Protein AF-A0A946UUQ0-F1 (afdb_monomer)

Solvent-accessible surface area (backbone atoms only — not comparable to full-atom values): 6196 Å² total; per-residue (Å²): 137,67,73,86,73,78,37,65,69,61,52,51,51,51,51,52,46,61,68,47,34,84,80,36,74,73,52,44,56,55,50,52,54,52,51,49,52,50,52,54,51,44,24,52,52,36,40,53,52,34,62,76,64,67,54,81,91,64,53,30,63,62,54,28,54,52,52,53,51,53,51,52,51,49,54,49,40,45,66,78,40,54,91,78,48,54,68,64,62,52,52,52,52,54,50,52,50,45,27,69,77,36,50,90,80,31,71,133

Radius of gyration: 15.96 Å; Cα contacts (8 Å, |Δi|>4): 57; chains: 1; bounding box: 40×25×45 Å

Secondary structure (DSSP, 8-state):
--TTTS-HHHHHHHHHHHHHHTT-HHHHHHHHHHHHHHHHHHHHHHHHHHHHHT--S--HHHHHHHHHHHHHHHHHHHHH-TTT--HHHHHHHHHHHHHHH-TTTS--

Nearest PDB structures (foldseek):
  3e7q-assembly1_A  TM=8.427E-01  e=1.354E-03  Pseudomonas aeruginosa
  4kwa-assembly1_B  TM=8.750E-01  e=1.192E-01  Saccharomonospora viridis DSM 43017
  2nx4-assembly2_D  TM=8.702E-01  e=3.087E-01  Rhodococcus jostii RHA1
  3crj-assembly1_B  TM=8.497E-01  e=6.043E-01  Haloarcula marismortui ATCC 43049
  3lwj-assembly1_A-2  TM=7.205E-01  e=2.590E+00  Syntrophomonas wolfei subsp. wolfei str. Goettingen G311

Foldseek 3Di:
DDVVVLDLVVLVVVVVLVVCCVVDVVSVVVVVVVVVVQLVVQLVVLVVLCVVQVDDPDHSNRLSVVLVVLVVVLSVCCNPPVVPRDPVVSVVVSLVSCCVRRVVVRPD

Mean predicted aligned error: 8.37 Å

Sequence (108 aa):
FKPSICDRRKIAVWFAFWGEVKARPAYRKICDESDRYYDEVVASLCETIIADGAYTDITAAAASDALTSMTNGLWLSLLISPQTFDRQAGFDAVNSYLRSVFPKHFSQ

pLDDT: mean 80.75, std 15.0, range [49.47, 96.5]

Structure (mmCIF, N/CA/C/O backbone):
data_AF-A0A946UUQ0-F1
#
_entry.id   AF-A0A946UUQ0-F1
#
loop_
_atom_site.group_PDB
_atom_site.id
_atom_site.type_symbol
_atom_site.label_atom_id
_atom_site.label_alt_id
_atom_site.label_comp_id
_atom_site.label_asym_id
_atom_site.label_entity_id
_atom_site.label_seq_id
_atom_site.pdbx_PDB_ins_code
_atom_site.Cartn_x
_atom_site.Cartn_y
_atom_site.Cartn_z
_atom_site.occupancy
_atom_site.B_iso_or_equiv
_atom_site.auth_seq_id
_atom_site.auth_comp_id
_atom_site.auth_asym_id
_atom_site.auth_atom_id
_atom_site.pdbx_PDB_model_num
ATOM 1 N N . PHE A 1 1 ? 5.143 -14.395 3.592 1.00 49.47 1 PHE A N 1
ATOM 2 C CA . PHE A 1 1 ? 6.043 -13.742 2.614 1.00 49.47 1 PHE A CA 1
ATOM 3 C C . PHE A 1 1 ? 6.682 -14.811 1.720 1.00 49.47 1 PHE A C 1
ATOM 5 O O . PHE A 1 1 ? 7.138 -15.810 2.263 1.00 49.47 1 PHE A O 1
ATOM 12 N N . LY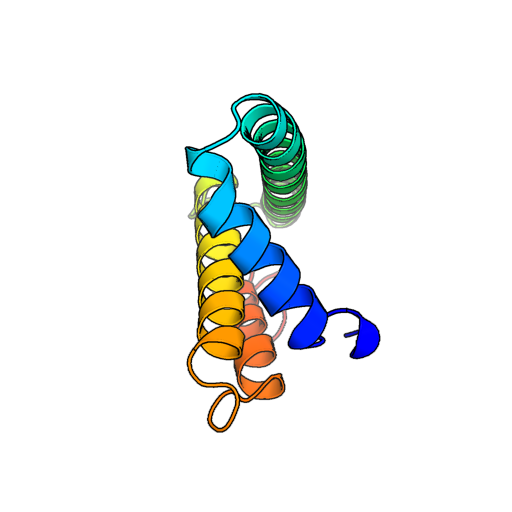S A 1 2 ? 6.667 -14.680 0.379 1.00 50.62 2 LYS A N 1
ATOM 13 C CA . LYS A 1 2 ? 7.267 -15.669 -0.553 1.00 50.62 2 LYS A CA 1
ATOM 14 C C . LYS A 1 2 ? 8.562 -15.106 -1.180 1.00 50.62 2 LYS A C 1
ATOM 16 O O . LYS A 1 2 ? 8.464 -14.288 -2.094 1.00 50.62 2 LYS A O 1
ATOM 21 N N . PRO A 1 3 ? 9.766 -15.552 -0.760 1.00 55.91 3 PRO A N 1
ATOM 22 C CA . PRO A 1 3 ? 11.049 -14.984 -1.206 1.00 55.91 3 PRO A CA 1
ATOM 23 C C . PRO A 1 3 ? 11.294 -15.045 -2.721 1.00 55.91 3 PRO A C 1
ATOM 25 O O . PRO A 1 3 ? 12.017 -14.218 -3.267 1.00 55.91 3 PRO A O 1
ATOM 28 N N . SER A 1 4 ? 10.673 -16.005 -3.413 1.00 58.25 4 SER A N 1
ATOM 29 C CA . SER A 1 4 ? 10.841 -16.233 -4.854 1.00 58.25 4 SER A CA 1
ATOM 30 C C . SER A 1 4 ? 10.233 -15.143 -5.747 1.00 58.25 4 SER A C 1
ATOM 32 O O . SER A 1 4 ? 10.542 -15.094 -6.945 1.00 58.25 4 SER A O 1
ATOM 34 N N . ILE A 1 5 ? 9.369 -14.285 -5.191 1.00 58.28 5 ILE A N 1
ATOM 35 C CA . ILE A 1 5 ? 8.727 -13.176 -5.911 1.00 58.28 5 ILE A CA 1
ATOM 36 C C . ILE A 1 5 ? 9.614 -11.923 -5.869 1.00 58.28 5 ILE A C 1
ATOM 38 O O . ILE A 1 5 ? 9.792 -11.276 -6.896 1.00 58.28 5 ILE A O 1
ATOM 42 N N . CYS A 1 6 ? 10.276 -11.638 -4.744 1.00 56.88 6 CYS A N 1
ATOM 43 C CA . CYS A 1 6 ? 11.167 -10.482 -4.608 1.00 56.88 6 CYS A CA 1
ATOM 44 C C . CYS A 1 6 ? 12.620 -10.780 -5.056 1.00 56.88 6 CYS A C 1
ATOM 46 O O . CYS A 1 6 ? 13.570 -10.479 -4.332 1.00 56.88 6 CYS A O 1
ATOM 48 N N . ASP A 1 7 ? 12.826 -11.368 -6.238 1.00 67.88 7 ASP A N 1
ATOM 49 C CA . ASP A 1 7 ? 14.165 -11.594 -6.821 1.00 67.88 7 ASP A CA 1
ATOM 50 C C . ASP A 1 7 ? 14.633 -10.346 -7.590 1.00 67.88 7 ASP A C 1
ATOM 52 O O . ASP A 1 7 ? 13.939 -9.860 -8.484 1.00 67.88 7 ASP A O 1
ATOM 56 N N . ARG A 1 8 ? 15.836 -9.844 -7.279 1.00 65.69 8 ARG A N 1
ATOM 57 C CA . ARG A 1 8 ? 16.414 -8.633 -7.891 1.00 65.69 8 ARG A CA 1
ATOM 58 C C . ARG A 1 8 ? 16.427 -8.684 -9.420 1.00 65.69 8 ARG A C 1
ATOM 60 O O . ARG A 1 8 ? 16.199 -7.664 -10.055 1.00 65.69 8 ARG A O 1
ATOM 67 N N . ARG A 1 9 ? 16.685 -9.847 -10.024 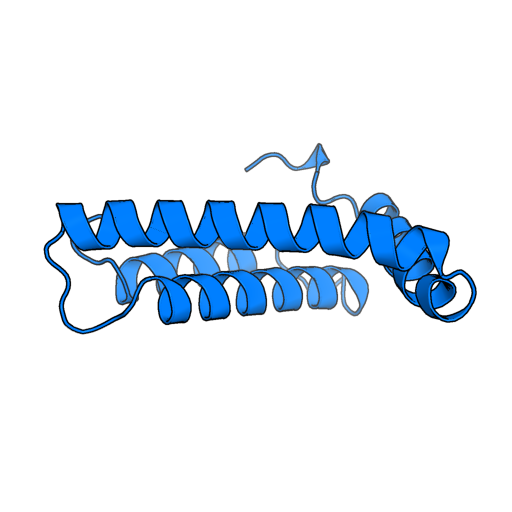1.00 66.19 9 ARG A N 1
ATOM 68 C CA . ARG A 1 9 ? 16.718 -9.999 -11.487 1.00 66.19 9 ARG A CA 1
ATOM 69 C C . ARG A 1 9 ? 15.336 -9.786 -12.091 1.00 66.19 9 ARG A C 1
ATOM 71 O O . ARG A 1 9 ? 15.234 -9.159 -13.135 1.00 66.19 9 ARG A O 1
ATOM 78 N N . LYS A 1 10 ? 14.278 -10.242 -11.416 1.00 68.31 10 LYS A N 1
ATOM 79 C CA . LYS A 1 10 ? 12.893 -10.022 -11.862 1.00 68.31 10 LYS A CA 1
ATOM 80 C C . LYS A 1 10 ? 12.501 -8.549 -11.752 1.00 68.31 10 LYS A C 1
ATOM 82 O O . LYS A 1 10 ? 11.878 -8.024 -12.667 1.00 68.31 10 LYS A O 1
ATOM 87 N N . ILE A 1 11 ? 12.923 -7.880 -10.677 1.00 66.56 11 ILE A N 1
ATOM 88 C CA . ILE A 1 11 ? 12.688 -6.442 -10.475 1.00 66.56 11 ILE A CA 1
ATOM 89 C C . ILE A 1 11 ? 13.460 -5.611 -11.501 1.00 66.56 11 ILE A C 1
ATOM 91 O O . ILE A 1 11 ? 12.895 -4.714 -12.110 1.00 66.56 11 ILE A O 1
ATOM 95 N N . ALA A 1 12 ? 14.728 -5.938 -11.752 1.00 66.25 12 ALA A N 1
ATOM 96 C CA . ALA A 1 12 ? 15.543 -5.255 -12.752 1.00 66.25 12 ALA A CA 1
ATOM 97 C C . ALA A 1 12 ? 14.966 -5.402 -14.168 1.00 66.25 12 ALA A C 1
ATOM 99 O O . ALA A 1 12 ? 14.963 -4.430 -14.914 1.00 66.25 12 ALA A O 1
ATOM 100 N N . VAL A 1 13 ? 14.429 -6.577 -14.522 1.00 70.56 13 VAL A N 1
ATOM 101 C CA . VAL A 1 13 ? 13.694 -6.765 -15.785 1.00 70.56 13 VAL A CA 1
ATOM 102 C C . VAL A 1 13 ? 12.458 -5.869 -15.829 1.00 70.56 13 VAL A C 1
ATOM 104 O O . VAL A 1 13 ? 12.259 -5.192 -16.829 1.00 70.56 13 VAL A O 1
ATOM 107 N N . TRP A 1 14 ? 11.676 -5.805 -14.748 1.00 67.56 14 TRP A N 1
ATOM 108 C CA . TRP A 1 14 ? 10.507 -4.922 -14.653 1.00 67.56 14 TRP A CA 1
ATOM 109 C C . TRP A 1 14 ? 10.867 -3.438 -14.807 1.00 67.56 14 TRP A C 1
ATOM 111 O O . TRP A 1 14 ? 10.219 -2.724 -15.569 1.00 67.56 14 TRP A O 1
ATOM 121 N N . PHE A 1 15 ? 11.935 -2.978 -14.156 1.00 62.50 15 PHE A N 1
ATOM 122 C CA . PHE A 1 15 ? 12.404 -1.597 -14.278 1.00 62.50 15 PHE A CA 1
ATOM 123 C C . PHE A 1 15 ? 13.035 -1.290 -15.641 1.00 62.50 15 PHE A C 1
ATOM 125 O O . PHE A 1 15 ? 12.836 -0.196 -16.161 1.00 62.50 15 PHE A O 1
ATOM 132 N N . ALA A 1 16 ? 13.750 -2.239 -16.254 1.00 66.62 16 ALA A N 1
ATOM 133 C CA . ALA A 1 16 ? 14.221 -2.109 -17.634 1.00 66.62 16 ALA A CA 1
ATOM 134 C C . ALA A 1 16 ? 13.037 -2.002 -18.607 1.00 66.62 16 ALA A C 1
ATOM 136 O O . ALA A 1 16 ? 13.056 -1.170 -19.511 1.00 66.62 16 ALA A O 1
ATOM 137 N N . PHE A 1 17 ? 11.969 -2.765 -18.356 1.00 61.41 17 PHE A N 1
ATOM 138 C CA . PHE A 1 17 ? 10.704 -2.647 -19.072 1.00 61.41 17 PHE A CA 1
ATOM 139 C C . PHE A 1 17 ? 10.129 -1.233 -18.938 1.00 61.41 17 PHE A C 1
ATOM 141 O O . PHE A 1 17 ? 9.904 -0.579 -19.949 1.00 61.41 17 PHE A O 1
ATOM 148 N N . TRP A 1 18 ? 9.987 -0.711 -17.712 1.00 59.31 18 TRP A N 1
ATOM 149 C CA . TRP A 1 18 ? 9.508 0.657 -17.454 1.00 59.31 18 TRP A CA 1
ATOM 150 C C . TRP A 1 18 ? 10.399 1.746 -18.076 1.00 59.31 18 TRP A C 1
ATOM 152 O O . TRP A 1 18 ? 9.891 2.770 -18.537 1.00 59.31 18 TRP A O 1
ATOM 162 N N . GLY A 1 19 ? 11.713 1.522 -18.152 1.00 57.81 19 GLY A N 1
ATOM 163 C CA . GLY A 1 19 ? 12.655 2.397 -18.854 1.00 57.81 19 GLY A CA 1
ATOM 164 C C . GLY A 1 19 ? 12.421 2.450 -20.368 1.00 57.81 19 GLY A C 1
ATOM 165 O O . GLY A 1 19 ? 12.550 3.517 -20.971 1.00 57.81 19 GLY A O 1
ATOM 166 N N . GLU A 1 20 ? 12.001 1.337 -20.975 1.00 55.22 20 GLU A N 1
ATOM 167 C CA . GLU A 1 20 ? 11.631 1.254 -22.395 1.00 55.22 20 GLU A CA 1
ATOM 168 C C . GLU A 1 20 ? 10.151 1.572 -22.687 1.00 55.22 20 GLU A C 1
ATOM 170 O O . GLU A 1 20 ? 9.807 1.830 -23.843 1.00 55.22 20 GLU A O 1
ATOM 175 N N . VAL A 1 21 ? 9.262 1.636 -21.683 1.00 52.12 21 VAL A N 1
ATOM 176 C CA . VAL A 1 21 ? 7.825 1.965 -21.860 1.00 52.12 21 VAL A CA 1
ATOM 177 C C . VAL A 1 21 ? 7.626 3.326 -22.545 1.00 52.12 21 VAL A C 1
ATOM 179 O O . VAL A 1 21 ? 6.670 3.502 -23.303 1.00 52.12 21 VAL A O 1
ATOM 182 N N . LYS A 1 22 ? 8.554 4.282 -22.380 1.00 50.31 22 LYS A N 1
ATOM 183 C CA . LYS A 1 22 ? 8.528 5.558 -23.125 1.00 50.31 22 LYS A CA 1
ATOM 184 C C . LYS A 1 22 ? 8.681 5.389 -24.645 1.00 50.31 22 LYS A C 1
ATOM 186 O O . LYS A 1 22 ? 8.246 6.269 -25.380 1.00 50.31 22 LYS A O 1
ATOM 191 N N . ALA A 1 23 ? 9.264 4.288 -25.120 1.00 52.75 23 ALA A N 1
ATOM 192 C CA . ALA A 1 23 ? 9.531 4.040 -26.536 1.00 52.75 23 ALA A CA 1
ATOM 193 C C . ALA A 1 23 ? 8.416 3.257 -27.257 1.00 52.75 23 ALA A C 1
ATOM 195 O O . ALA A 1 23 ? 8.416 3.207 -28.487 1.00 52.75 23 ALA A O 1
ATOM 196 N N . ARG A 1 24 ? 7.471 2.622 -26.538 1.00 53.66 24 ARG A N 1
ATOM 197 C CA . ARG A 1 24 ? 6.485 1.697 -27.137 1.00 53.66 24 ARG A CA 1
ATOM 198 C C . ARG A 1 24 ? 5.079 1.823 -26.511 1.00 53.66 24 ARG A C 1
ATOM 200 O O . ARG A 1 24 ? 4.823 1.226 -25.465 1.00 53.66 24 ARG A O 1
ATOM 207 N N . PRO A 1 25 ? 4.124 2.500 -27.183 1.00 55.72 25 PRO A N 1
ATOM 208 C CA . PRO A 1 25 ? 2.761 2.755 -26.683 1.00 55.72 25 PRO A CA 1
ATOM 209 C C . PRO A 1 25 ? 1.957 1.508 -26.285 1.00 55.72 25 PRO A C 1
ATOM 211 O O . PRO A 1 25 ? 1.107 1.577 -25.402 1.00 55.72 25 PRO A O 1
ATOM 214 N N . ALA A 1 26 ? 2.234 0.360 -26.910 1.00 54.31 26 ALA A N 1
ATOM 215 C CA . ALA A 1 26 ? 1.560 -0.902 -26.606 1.00 54.31 26 ALA A CA 1
ATOM 216 C C . ALA A 1 26 ? 1.860 -1.420 -25.187 1.00 54.31 26 ALA A C 1
ATOM 218 O O . ALA A 1 26 ? 0.987 -2.015 -24.564 1.00 54.31 26 ALA A O 1
ATOM 219 N N . TYR A 1 27 ? 3.060 -1.159 -24.653 1.00 51.84 27 TYR A N 1
ATOM 220 C CA . TYR A 1 27 ? 3.423 -1.591 -23.300 1.00 51.84 27 TYR A CA 1
ATOM 221 C C . TYR A 1 27 ? 2.820 -0.708 -22.217 1.00 51.84 27 TYR A C 1
ATOM 223 O O . TYR A 1 27 ? 2.429 -1.224 -21.177 1.00 51.84 27 TYR A O 1
ATOM 231 N N . ARG A 1 28 ? 2.654 0.592 -22.492 1.00 56.19 28 ARG A N 1
ATOM 232 C CA . ARG A 1 28 ? 1.943 1.502 -21.589 1.00 56.19 28 ARG A CA 1
ATOM 233 C C . ARG A 1 28 ? 0.526 0.997 -21.310 1.00 56.19 28 ARG A C 1
ATOM 235 O O . ARG A 1 28 ? 0.158 0.877 -20.159 1.00 56.19 28 ARG A O 1
ATOM 242 N N . LYS A 1 29 ? -0.218 0.585 -22.341 1.00 59.44 29 LYS A N 1
ATOM 243 C CA . LYS A 1 29 ? -1.603 0.114 -22.174 1.00 59.44 29 LYS A CA 1
ATOM 244 C C . LYS A 1 29 ? -1.723 -1.154 -21.309 1.00 59.44 29 LYS A C 1
ATOM 246 O O . LYS A 1 29 ? -2.667 -1.273 -20.541 1.00 59.44 29 LYS A O 1
ATOM 251 N N . ILE A 1 30 ? -0.764 -2.076 -21.423 1.00 61.69 30 ILE A N 1
ATOM 252 C CA . ILE A 1 30 ? -0.732 -3.314 -20.623 1.00 61.69 30 ILE A CA 1
ATOM 253 C C . ILE A 1 30 ? -0.344 -3.016 -19.167 1.00 61.69 30 ILE A C 1
ATOM 255 O O . ILE A 1 30 ? -0.952 -3.565 -18.251 1.00 61.69 30 ILE A O 1
ATOM 259 N N . CYS A 1 31 ? 0.653 -2.151 -18.948 1.00 66.25 31 CYS A N 1
ATOM 260 C CA . CYS A 1 31 ? 1.024 -1.711 -17.602 1.00 66.25 31 CYS A CA 1
ATOM 261 C C . CYS A 1 31 ? -0.121 -0.934 -16.942 1.00 66.25 31 CYS A C 1
ATOM 263 O O . CYS A 1 31 ? -0.473 -1.255 -15.818 1.00 66.25 31 CYS A O 1
ATOM 265 N N . ASP A 1 32 ? -0.778 -0.028 -17.670 1.00 69.94 32 ASP A N 1
ATOM 266 C CA . ASP A 1 32 ? -1.890 0.777 -17.157 1.00 69.94 32 ASP A CA 1
ATOM 267 C C . ASP A 1 32 ? -3.080 -0.092 -16.701 1.00 69.94 32 ASP A C 1
ATOM 269 O O . ASP A 1 32 ? -3.687 0.191 -15.671 1.00 69.94 32 ASP A O 1
ATOM 273 N N . GLU A 1 33 ? -3.431 -1.154 -17.439 1.00 75.00 33 GLU A N 1
ATOM 274 C CA . GLU A 1 33 ? -4.504 -2.081 -17.033 1.00 75.00 33 GLU A CA 1
ATOM 275 C C . GLU A 1 33 ? -4.128 -2.887 -15.783 1.00 75.00 33 GLU A C 1
ATOM 277 O O . GLU A 1 33 ? -4.959 -3.064 -14.890 1.00 75.00 33 GLU A O 1
ATOM 282 N N . SER A 1 34 ? -2.879 -3.353 -15.696 1.00 75.12 34 SER A N 1
ATOM 283 C CA . SER A 1 34 ? -2.394 -4.103 -14.534 1.00 75.12 34 SER A CA 1
ATOM 284 C C . SER A 1 34 ? -2.273 -3.225 -13.288 1.00 75.12 34 SER A C 1
ATOM 286 O O . SER A 1 34 ? -2.624 -3.676 -12.199 1.00 75.12 34 SER A O 1
ATOM 288 N N . ASP A 1 35 ? -1.783 -1.995 -13.442 1.00 76.69 35 ASP A N 1
ATOM 289 C CA . ASP A 1 35 ? -1.627 -1.032 -12.353 1.00 76.69 35 ASP A CA 1
ATOM 290 C C . ASP A 1 35 ? -3.005 -0.615 -11.830 1.00 76.69 35 ASP A C 1
ATOM 292 O O . ASP A 1 35 ? -3.260 -0.707 -10.632 1.00 76.69 35 ASP A O 1
ATOM 296 N N . ARG A 1 36 ? -3.953 -0.306 -12.728 1.00 81.94 36 ARG A N 1
ATOM 297 C CA . ARG A 1 36 ? -5.342 -0.021 -12.338 1.00 81.94 36 ARG A CA 1
ATOM 298 C C . ARG A 1 36 ? -5.997 -1.174 -11.595 1.00 81.94 36 ARG A C 1
ATOM 300 O O . ARG A 1 36 ? -6.654 -0.941 -10.589 1.00 81.94 36 ARG A O 1
ATOM 307 N N . TYR A 1 37 ? -5.834 -2.404 -12.080 1.00 85.44 37 TYR A N 1
ATOM 308 C CA . TYR A 1 37 ? -6.386 -3.571 -11.395 1.00 85.44 37 TYR A CA 1
ATOM 309 C C . TYR A 1 37 ? -5.792 -3.722 -9.989 1.00 85.44 37 TYR A C 1
ATOM 311 O O . TYR A 1 37 ? -6.514 -4.018 -9.040 1.00 85.44 37 TYR A O 1
ATOM 319 N N . TYR A 1 38 ? -4.483 -3.505 -9.840 1.00 83.88 38 TYR A N 1
ATOM 320 C CA . TYR A 1 38 ? -3.832 -3.546 -8.536 1.00 83.88 38 TYR A CA 1
ATOM 321 C C . TYR A 1 38 ? -4.391 -2.471 -7.595 1.00 83.88 38 TYR A C 1
ATOM 323 O O . TYR A 1 38 ? -4.779 -2.798 -6.473 1.00 83.88 38 TYR A O 1
ATOM 331 N N . ASP A 1 39 ? -4.501 -1.228 -8.062 1.00 85.38 39 ASP A N 1
ATOM 332 C CA . ASP A 1 39 ? -5.037 -0.117 -7.273 1.00 85.38 39 ASP A CA 1
ATOM 333 C C . ASP A 1 39 ? -6.499 -0.358 -6.865 1.00 85.38 39 ASP A C 1
ATOM 335 O O . ASP A 1 39 ? -6.851 -0.179 -5.699 1.00 85.38 39 ASP A O 1
ATOM 339 N N . GLU A 1 40 ? -7.336 -0.851 -7.786 1.00 89.81 40 GLU A N 1
ATOM 340 C CA . GLU A 1 40 ? -8.7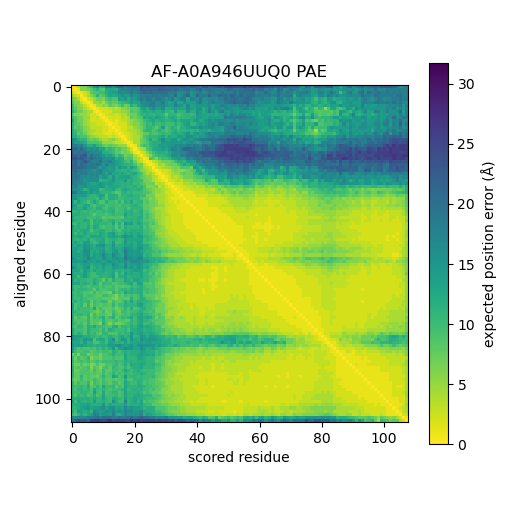36 -1.216 -7.522 1.00 89.81 40 GLU A CA 1
ATOM 341 C C . GLU A 1 40 ? -8.842 -2.311 -6.443 1.00 89.81 40 GLU A C 1
ATOM 343 O O . GLU A 1 40 ? -9.653 -2.209 -5.518 1.00 89.81 40 GLU A O 1
ATOM 348 N N . VAL A 1 41 ? -7.991 -3.340 -6.510 1.00 93.06 41 VAL A N 1
ATOM 349 C CA . VAL A 1 41 ? -7.962 -4.421 -5.513 1.00 93.06 41 VAL A CA 1
ATOM 350 C C . VAL A 1 41 ? -7.525 -3.902 -4.144 1.00 93.06 41 VAL A C 1
ATOM 352 O O . VAL A 1 41 ? -8.158 -4.228 -3.138 1.00 93.06 41 VAL A O 1
ATOM 355 N N . VAL A 1 42 ? -6.459 -3.101 -4.078 1.00 92.12 42 VAL A N 1
ATOM 356 C CA . VAL A 1 42 ? -5.958 -2.563 -2.804 1.00 92.12 42 VAL A CA 1
ATOM 357 C C . VAL A 1 42 ? -6.988 -1.626 -2.173 1.00 92.12 42 VAL A C 1
ATOM 359 O O . VAL A 1 42 ? -7.262 -1.750 -0.978 1.00 92.12 42 VAL A O 1
ATOM 362 N N . ALA A 1 43 ? -7.610 -0.749 -2.964 1.00 93.44 43 ALA A N 1
ATOM 363 C CA . ALA A 1 43 ? -8.676 0.131 -2.497 1.00 93.44 43 ALA A CA 1
ATOM 364 C C . ALA A 1 43 ? -9.861 -0.667 -1.933 1.00 93.44 43 ALA A C 1
ATOM 366 O O . ALA A 1 43 ? -10.283 -0.406 -0.809 1.00 93.44 43 ALA A O 1
ATOM 367 N N . SER A 1 44 ? -10.333 -1.699 -2.640 1.00 94.75 44 SER A N 1
ATOM 368 C CA . SER A 1 44 ? -11.443 -2.549 -2.182 1.00 94.75 44 SER A CA 1
ATOM 369 C C . SER A 1 44 ? -11.141 -3.284 -0.865 1.00 94.75 44 SER A C 1
ATOM 371 O O . SER A 1 44 ? -12.001 -3.402 0.016 1.00 94.75 44 SER A O 1
ATOM 373 N N . LEU A 1 45 ? -9.898 -3.741 -0.678 1.00 94.94 45 LEU A N 1
ATOM 374 C CA . LEU A 1 45 ? -9.462 -4.333 0.590 1.00 94.94 45 LEU A CA 1
ATOM 375 C C . LEU A 1 45 ? -9.470 -3.298 1.724 1.00 94.94 45 LEU A C 1
ATOM 377 O O . LEU A 1 45 ? -9.952 -3.595 2.819 1.00 94.94 45 LEU A O 1
ATOM 381 N N . CYS A 1 46 ? -8.987 -2.080 1.465 1.00 95.44 46 CYS A N 1
ATOM 382 C CA . CYS A 1 46 ? -9.049 -0.986 2.431 1.00 95.44 46 CYS A CA 1
ATOM 383 C C . CYS A 1 46 ? -10.497 -0.599 2.772 1.00 95.44 46 CYS A C 1
ATOM 385 O O . CYS A 1 46 ? -10.793 -0.395 3.945 1.00 95.44 46 CYS A O 1
ATOM 387 N N . GLU A 1 47 ? -11.410 -0.555 1.797 1.00 96.00 47 GLU A N 1
ATOM 388 C CA . GLU A 1 47 ? -12.844 -0.311 2.033 1.00 96.00 47 GLU A CA 1
ATOM 389 C C . GLU A 1 47 ? -13.451 -1.360 2.960 1.00 96.00 47 GLU A C 1
ATOM 391 O O . GLU A 1 47 ? -14.157 -1.015 3.906 1.00 96.00 47 GLU A O 1
ATOM 396 N N . THR A 1 48 ? -13.129 -2.634 2.728 1.00 96.50 48 THR A N 1
ATOM 397 C CA . THR A 1 48 ? -13.627 -3.748 3.545 1.00 96.50 48 THR A CA 1
ATOM 398 C C . THR A 1 48 ? -13.192 -3.599 5.005 1.00 96.50 48 THR A C 1
ATOM 400 O O . THR A 1 48 ? -14.018 -3.699 5.910 1.00 96.50 48 THR A O 1
ATOM 403 N N . ILE A 1 49 ? -11.912 -3.293 5.240 1.00 95.56 49 ILE A N 1
ATOM 404 C CA . ILE A 1 49 ? -11.355 -3.078 6.586 1.00 95.56 49 ILE A CA 1
ATOM 405 C C . ILE A 1 49 ? -11.970 -1.836 7.248 1.00 95.56 49 ILE A C 1
ATOM 407 O O . ILE A 1 49 ? -12.279 -1.844 8.443 1.00 95.56 49 ILE A O 1
ATOM 411 N N . ILE A 1 50 ? -12.155 -0.757 6.480 1.00 95.62 50 ILE A N 1
ATOM 412 C CA . ILE A 1 50 ? -12.745 0.490 6.978 1.00 95.62 50 ILE A CA 1
ATOM 413 C C . ILE A 1 50 ? -14.184 0.265 7.436 1.00 95.62 50 ILE A C 1
ATOM 415 O O . ILE A 1 50 ? -14.550 0.706 8.528 1.00 95.62 50 ILE A O 1
ATOM 419 N N . ALA A 1 51 ? -14.972 -0.441 6.623 1.00 95.25 51 ALA A N 1
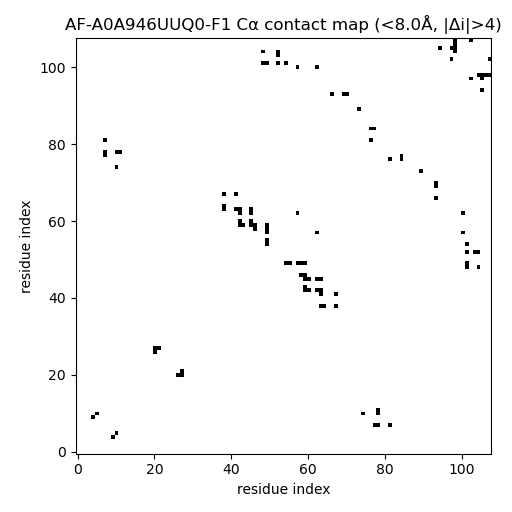ATOM 420 C CA . ALA A 1 51 ? -16.359 -0.762 6.916 1.00 95.25 51 ALA A CA 1
ATOM 421 C C . ALA A 1 51 ? -16.485 -1.676 8.144 1.00 95.25 51 ALA A C 1
ATOM 423 O O . ALA A 1 51 ? -17.259 -1.362 9.046 1.00 95.25 51 ALA A O 1
ATOM 424 N N . ASP A 1 52 ? -15.694 -2.751 8.217 1.00 96.00 52 ASP A N 1
ATOM 425 C CA . ASP A 1 52 ? -15.732 -3.703 9.337 1.00 96.00 52 ASP A CA 1
ATOM 426 C C . ASP A 1 52 ? -15.307 -3.050 10.663 1.00 96.00 52 ASP A C 1
ATOM 428 O O . ASP A 1 52 ? -15.926 -3.234 11.711 1.00 96.00 52 ASP A O 1
ATOM 432 N N . GLY A 1 53 ? -14.286 -2.192 10.618 1.00 93.00 53 GLY A N 1
ATOM 433 C CA . GLY A 1 53 ? -13.767 -1.509 11.802 1.00 93.00 53 GLY A CA 1
ATOM 434 C C . GLY A 1 53 ? -14.464 -0.199 12.143 1.00 93.00 53 GLY A C 1
ATOM 435 O O . GLY A 1 53 ? -14.103 0.415 13.151 1.00 93.00 53 GLY A O 1
ATOM 436 N N . ALA A 1 54 ? -15.424 0.246 11.329 1.00 94.25 54 ALA A N 1
ATOM 437 C CA . ALA A 1 54 ? -16.078 1.549 11.437 1.00 94.25 54 ALA A CA 1
ATOM 438 C C . ALA A 1 54 ? -15.069 2.704 11.616 1.00 94.25 54 ALA A C 1
AT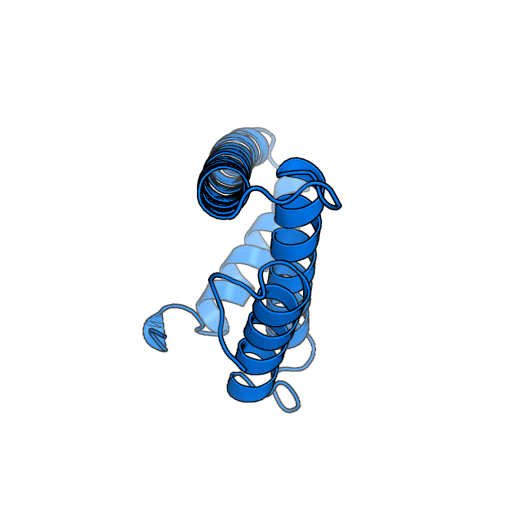OM 440 O O . ALA A 1 54 ? -15.168 3.498 12.556 1.00 94.25 54 ALA A O 1
ATOM 441 N N . TYR A 1 55 ? -14.044 2.752 10.763 1.00 93.44 55 TYR A N 1
ATOM 442 C CA . TYR A 1 55 ? -13.045 3.822 10.793 1.00 93.44 55 TYR A CA 1
ATOM 443 C C . TYR A 1 55 ? -13.594 5.090 10.134 1.00 93.44 55 TYR A C 1
ATOM 445 O O . TYR A 1 55 ? -14.134 5.036 9.033 1.00 93.44 55 TYR A O 1
ATOM 453 N N . THR A 1 56 ? -13.430 6.235 10.795 1.00 91.62 56 THR A N 1
ATOM 454 C CA . THR A 1 56 ? -13.901 7.544 10.302 1.00 91.62 56 THR A CA 1
ATOM 455 C C . THR A 1 56 ? -12.773 8.478 9.884 1.00 91.62 56 THR A C 1
ATOM 457 O O . THR A 1 56 ? -13.008 9.438 9.155 1.00 91.62 56 THR A O 1
ATOM 460 N N . ASP A 1 57 ? -11.552 8.196 10.336 1.00 91.50 57 ASP A 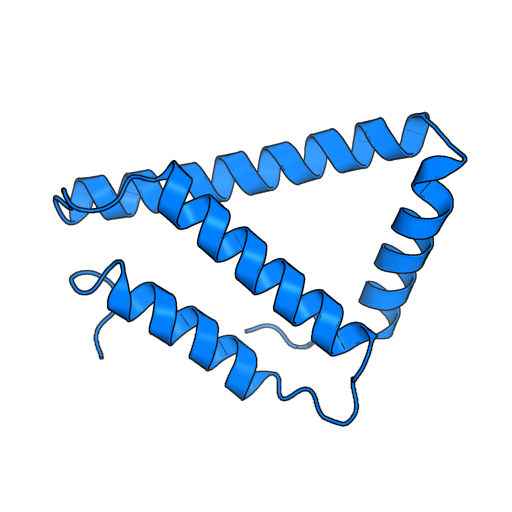N 1
ATOM 461 C CA . ASP A 1 57 ? -10.427 9.134 10.253 1.00 91.50 57 ASP A CA 1
ATOM 462 C C . ASP A 1 57 ? -9.595 8.959 8.975 1.00 91.50 57 ASP A C 1
ATOM 464 O O . ASP A 1 57 ? -8.685 9.743 8.707 1.00 91.50 57 ASP A O 1
ATOM 468 N N . ILE A 1 58 ? -9.894 7.932 8.174 1.00 93.81 58 ILE A N 1
ATOM 469 C CA . ILE A 1 58 ? -9.203 7.654 6.919 1.00 93.81 58 ILE A CA 1
ATOM 470 C C . ILE A 1 58 ? -10.171 7.128 5.861 1.00 93.81 58 ILE A C 1
ATOM 472 O O . ILE A 1 58 ? -11.102 6.381 6.158 1.00 93.81 58 ILE A O 1
ATOM 476 N N . THR A 1 59 ? -9.936 7.514 4.609 1.00 94.38 59 THR A N 1
ATOM 477 C CA . THR A 1 59 ? -10.651 6.984 3.446 1.00 94.38 59 THR A CA 1
ATOM 478 C C . THR A 1 59 ? -9.888 5.811 2.838 1.00 94.38 59 THR A C 1
ATOM 480 O O . THR A 1 59 ? -8.661 5.738 2.934 1.00 94.38 59 THR A O 1
ATOM 483 N N . ALA A 1 60 ? -10.597 4.908 2.158 1.00 92.69 60 ALA A N 1
ATOM 484 C CA . ALA A 1 60 ? -9.955 3.772 1.502 1.00 92.69 60 ALA A CA 1
ATOM 485 C C . ALA A 1 60 ? -8.928 4.207 0.453 1.00 92.69 60 ALA A C 1
ATOM 487 O O . ALA A 1 60 ? -7.837 3.654 0.431 1.00 92.69 60 ALA A O 1
ATOM 488 N N . ALA A 1 61 ? -9.241 5.251 -0.322 1.00 91.75 61 ALA A N 1
ATOM 489 C CA . ALA A 1 61 ? -8.328 5.836 -1.302 1.00 91.75 61 ALA A CA 1
ATOM 490 C C . ALA A 1 61 ? -7.026 6.346 -0.659 1.00 91.75 61 ALA A C 1
ATOM 492 O O . ALA A 1 61 ? -5.935 6.034 -1.120 1.00 91.75 61 ALA A O 1
ATOM 493 N N . ALA A 1 62 ? -7.115 7.082 0.456 1.00 92.94 62 ALA A N 1
ATOM 494 C CA . ALA A 1 62 ? -5.920 7.575 1.141 1.00 92.94 62 ALA A CA 1
ATOM 495 C C . ALA A 1 62 ? -5.071 6.428 1.719 1.00 92.94 62 ALA A C 1
ATOM 497 O O . ALA A 1 62 ? -3.841 6.481 1.677 1.00 92.94 62 ALA A O 1
ATOM 498 N N . ALA A 1 63 ? -5.722 5.386 2.246 1.00 94.44 63 ALA A N 1
ATOM 499 C CA . ALA A 1 63 ? -5.039 4.204 2.761 1.00 94.44 63 ALA A CA 1
ATOM 500 C C . ALA A 1 63 ? -4.354 3.396 1.643 1.00 94.44 63 ALA A C 1
ATOM 502 O O . ALA A 1 63 ? -3.198 2.991 1.796 1.00 94.44 63 ALA A O 1
ATOM 503 N N . SER A 1 64 ? -5.039 3.190 0.513 1.00 93.06 64 SER A N 1
ATOM 504 C CA . SER A 1 64 ? -4.500 2.462 -0.637 1.00 93.06 64 SER A CA 1
ATOM 505 C C . SER A 1 64 ? -3.341 3.206 -1.284 1.00 93.06 64 SER A C 1
ATOM 507 O O . SER A 1 64 ? -2.292 2.605 -1.505 1.00 93.06 64 SER A O 1
ATOM 509 N N . ASP A 1 65 ? -3.471 4.517 -1.502 1.00 92.19 65 ASP A N 1
ATOM 510 C CA . ASP A 1 65 ? -2.432 5.334 -2.135 1.00 92.19 65 ASP A CA 1
ATOM 511 C C . ASP A 1 65 ? -1.135 5.323 -1.321 1.00 92.19 65 ASP A C 1
ATOM 513 O O . ASP A 1 65 ? -0.036 5.164 -1.864 1.00 92.19 65 ASP A O 1
ATOM 517 N N . ALA A 1 66 ? -1.249 5.444 0.003 1.00 93.50 66 ALA A N 1
ATOM 518 C CA . ALA A 1 66 ? -0.108 5.381 0.905 1.00 93.50 66 ALA A CA 1
ATOM 519 C C . ALA A 1 66 ? 0.537 3.984 0.925 1.00 93.50 66 ALA A C 1
ATOM 521 O O . ALA A 1 66 ? 1.767 3.875 0.868 1.00 93.50 66 ALA A O 1
ATOM 522 N N . LEU A 1 67 ? -0.265 2.912 0.948 1.00 93.06 67 LEU A N 1
ATOM 523 C CA . LEU A 1 67 ? 0.234 1.536 0.916 1.00 93.06 67 LEU A CA 1
ATOM 524 C C . LEU A 1 67 ? 0.950 1.211 -0.405 1.00 93.06 67 LEU A C 1
ATOM 526 O O . LEU A 1 67 ? 2.051 0.647 -0.390 1.00 93.06 67 LEU A O 1
ATOM 530 N N . THR A 1 68 ? 0.366 1.601 -1.540 1.00 90.94 68 THR A N 1
ATOM 531 C CA . THR A 1 68 ? 0.961 1.446 -2.874 1.00 90.94 68 THR A CA 1
ATOM 532 C C . THR A 1 68 ? 2.254 2.252 -2.983 1.00 90.94 68 THR A C 1
ATOM 534 O O . THR A 1 68 ? 3.289 1.707 -3.373 1.00 90.94 68 THR A O 1
ATOM 537 N N . SER A 1 69 ? 2.255 3.512 -2.540 1.00 91.12 69 SER A N 1
ATOM 538 C CA . SER A 1 69 ? 3.445 4.376 -2.559 1.00 91.12 69 SER A CA 1
ATOM 539 C C . SER A 1 69 ? 4.596 3.810 -1.725 1.00 91.12 69 SER A C 1
ATOM 541 O O . SER A 1 69 ? 5.736 3.755 -2.190 1.00 91.12 69 SER A O 1
ATOM 543 N N . MET A 1 70 ? 4.307 3.333 -0.512 1.00 92.38 70 MET A N 1
ATOM 544 C CA . MET A 1 70 ? 5.301 2.705 0.360 1.00 92.38 70 MET A CA 1
ATOM 545 C C . MET A 1 70 ? 5.866 1.428 -0.271 1.00 92.38 70 MET A C 1
ATOM 547 O O . MET A 1 70 ? 7.083 1.235 -0.299 1.00 92.38 70 MET A O 1
ATOM 551 N N . THR A 1 71 ? 5.003 0.580 -0.834 1.00 89.50 71 THR A N 1
ATOM 552 C CA . THR A 1 71 ? 5.424 -0.661 -1.499 1.00 89.50 71 THR A CA 1
ATOM 553 C C . THR A 1 71 ? 6.312 -0.369 -2.710 1.00 89.50 71 THR A C 1
ATOM 555 O O . THR A 1 71 ? 7.375 -0.979 -2.850 1.00 89.50 71 THR A O 1
ATOM 558 N N . ASN A 1 72 ? 5.951 0.618 -3.532 1.00 87.50 72 ASN A N 1
ATOM 559 C CA . ASN A 1 72 ? 6.755 1.060 -4.673 1.00 87.50 72 ASN A CA 1
ATOM 560 C C . ASN A 1 72 ? 8.119 1.617 -4.231 1.00 87.50 72 ASN A C 1
ATOM 562 O O . ASN A 1 72 ? 9.148 1.287 -4.825 1.00 87.50 72 ASN A O 1
ATOM 566 N N . GLY A 1 73 ? 8.159 2.391 -3.142 1.00 88.56 73 GLY A N 1
ATOM 567 C CA . GLY A 1 73 ? 9.402 2.882 -2.540 1.00 88.56 73 GLY A CA 1
ATOM 568 C C . GLY A 1 73 ? 10.327 1.759 -2.056 1.00 88.56 73 GLY A C 1
ATOM 569 O O . GLY A 1 73 ? 11.541 1.811 -2.277 1.00 88.56 73 GLY A O 1
ATOM 570 N N . LEU A 1 74 ? 9.774 0.699 -1.458 1.00 89.25 74 LEU A N 1
ATOM 571 C CA . LEU A 1 74 ? 10.539 -0.487 -1.058 1.00 89.25 74 LEU A CA 1
ATOM 572 C C . LEU A 1 74 ? 11.094 -1.247 -2.270 1.00 89.25 74 LEU A C 1
ATOM 574 O O . LEU A 1 74 ? 12.256 -1.655 -2.261 1.00 89.25 74 LEU A O 1
ATOM 578 N N . TRP A 1 75 ? 10.300 -1.394 -3.332 1.00 85.00 75 TRP A N 1
ATOM 579 C CA . TRP A 1 75 ? 10.750 -1.994 -4.592 1.00 85.00 75 TRP A CA 1
ATOM 580 C C . TRP A 1 75 ? 11.896 -1.208 -5.232 1.00 85.00 75 TRP A C 1
ATOM 582 O O . TRP A 1 75 ? 12.895 -1.800 -5.648 1.00 85.00 75 TRP A O 1
ATOM 592 N N . LEU A 1 76 ? 11.786 0.121 -5.258 1.00 84.56 76 LEU A N 1
ATOM 593 C CA . LEU A 1 76 ? 12.842 1.003 -5.744 1.00 84.56 76 LEU A CA 1
ATOM 594 C C . LEU A 1 76 ? 14.111 0.889 -4.889 1.00 84.56 76 LEU A C 1
ATOM 596 O O . LEU A 1 76 ? 15.214 0.796 -5.424 1.00 84.56 76 LEU A O 1
ATOM 600 N N . SER A 1 77 ? 13.965 0.835 -3.564 1.00 86.25 77 SER A N 1
ATOM 601 C CA . SER A 1 77 ? 15.097 0.707 -2.637 1.00 86.25 77 SER A CA 1
ATOM 602 C C . SER A 1 77 ? 15.842 -0.616 -2.825 1.00 86.25 77 SER A C 1
ATOM 604 O O . SER A 1 77 ? 17.073 -0.638 -2.853 1.00 86.25 77 SER A O 1
ATOM 606 N N . LEU A 1 78 ? 15.104 -1.711 -3.034 1.00 85.06 78 LEU A N 1
ATOM 607 C CA . LEU A 1 78 ? 15.665 -3.022 -3.360 1.00 85.06 78 LEU A CA 1
ATOM 608 C C . LEU A 1 78 ? 16.412 -3.021 -4.705 1.00 85.06 78 LEU A C 1
ATOM 610 O O . LEU A 1 78 ? 17.374 -3.774 -4.869 1.00 85.06 78 LEU A O 1
ATOM 614 N N . LEU A 1 79 ? 15.991 -2.194 -5.665 1.00 80.88 79 LEU A N 1
ATOM 615 C CA . LEU A 1 79 ? 16.685 -2.046 -6.942 1.00 80.88 79 LEU A CA 1
ATOM 616 C C . LEU A 1 79 ? 17.974 -1.223 -6.813 1.00 80.88 79 LEU A C 1
ATOM 618 O O . LEU A 1 79 ? 19.018 -1.664 -7.295 1.00 80.88 79 LEU A O 1
ATOM 622 N N . ILE A 1 80 ? 17.891 -0.033 -6.209 1.00 84.44 80 ILE A N 1
ATOM 623 C CA . ILE A 1 80 ? 18.988 0.947 -6.185 1.00 84.44 80 ILE A CA 1
ATOM 624 C C . ILE A 1 80 ? 20.074 0.540 -5.185 1.00 84.44 80 ILE A C 1
ATOM 626 O O . ILE A 1 80 ? 21.261 0.626 -5.499 1.00 84.44 80 ILE A O 1
ATOM 630 N N . SER A 1 81 ? 19.681 0.050 -4.008 1.00 85.44 81 SER A N 1
ATOM 631 C CA . SER A 1 81 ? 20.601 -0.211 -2.896 1.00 85.44 81 SER A CA 1
ATOM 632 C C . SER A 1 81 ? 20.415 -1.619 -2.312 1.00 85.44 81 SER A C 1
ATOM 634 O O . SER A 1 81 ? 20.156 -1.773 -1.118 1.00 85.44 81 SER A O 1
ATOM 636 N N . PRO A 1 82 ? 20.582 -2.691 -3.113 1.00 80.31 82 PRO A N 1
ATOM 637 C CA . PRO A 1 82 ? 20.288 -4.059 -2.680 1.00 80.31 82 PRO A CA 1
ATOM 638 C C . PRO A 1 82 ? 21.174 -4.545 -1.526 1.00 80.31 82 PRO A C 1
ATOM 640 O O . PRO A 1 82 ? 20.782 -5.465 -0.819 1.00 80.31 82 PRO A O 1
ATOM 643 N N . GLN A 1 83 ? 22.364 -3.961 -1.345 1.00 80.19 83 GLN A N 1
ATOM 644 C CA . GLN A 1 83 ? 23.292 -4.344 -0.272 1.00 80.19 83 GLN A CA 1
ATOM 645 C C . GLN A 1 83 ? 22.881 -3.796 1.099 1.00 80.19 83 GLN A C 1
ATOM 647 O O . GLN A 1 83 ? 23.254 -4.367 2.116 1.00 80.19 83 GLN A O 1
ATOM 652 N N . THR A 1 84 ? 22.119 -2.701 1.127 1.00 81.62 84 THR A N 1
ATOM 653 C CA . THR A 1 84 ? 21.633 -2.070 2.363 1.00 81.62 84 THR A CA 1
ATOM 654 C C . THR A 1 84 ? 20.140 -2.297 2.578 1.00 81.62 84 THR A C 1
ATOM 656 O O . THR A 1 84 ? 19.608 -1.907 3.612 1.00 81.62 84 THR A O 1
ATOM 659 N N . PHE A 1 85 ? 19.443 -2.883 1.601 1.00 86.38 85 PHE A N 1
ATOM 660 C CA . PHE A 1 85 ? 18.019 -3.159 1.704 1.00 86.38 85 PHE A CA 1
ATOM 661 C C . PHE A 1 85 ? 17.765 -4.395 2.566 1.00 86.38 85 PHE A C 1
ATOM 663 O O . PHE A 1 85 ? 18.050 -5.524 2.159 1.00 86.38 85 PHE A O 1
ATOM 670 N N . ASP A 1 86 ? 17.157 -4.178 3.728 1.00 88.56 86 ASP A N 1
ATOM 671 C CA . ASP A 1 86 ? 16.624 -5.247 4.558 1.00 88.56 86 ASP A CA 1
ATOM 672 C C . ASP A 1 86 ? 15.141 -5.483 4.236 1.00 88.56 86 ASP A C 1
ATOM 674 O O . ASP A 1 86 ? 14.273 -4.624 4.412 1.00 88.56 86 ASP A O 1
ATOM 678 N N . ARG A 1 87 ? 14.853 -6.694 3.758 1.00 85.31 87 ARG A N 1
ATOM 679 C CA . ARG A 1 87 ? 13.501 -7.142 3.411 1.00 85.31 87 ARG A CA 1
ATOM 680 C C . ARG A 1 87 ? 12.598 -7.226 4.634 1.00 85.31 87 ARG A C 1
ATOM 682 O O . ARG A 1 87 ? 11.411 -6.939 4.507 1.00 85.31 87 ARG A O 1
ATOM 689 N N . GLN A 1 88 ? 13.147 -7.653 5.771 1.00 89.06 88 GLN A N 1
ATOM 690 C CA . GLN A 1 88 ? 12.391 -7.788 7.006 1.00 89.06 88 GLN A CA 1
ATOM 691 C C . GLN A 1 88 ? 12.011 -6.403 7.519 1.00 89.06 88 GLN A C 1
ATOM 693 O O . GLN A 1 88 ? 10.832 -6.152 7.730 1.00 89.06 88 GLN A O 1
ATOM 698 N N . ALA A 1 89 ? 12.965 -5.469 7.552 1.00 90.31 89 ALA A N 1
ATOM 699 C CA . ALA A 1 89 ? 12.689 -4.079 7.908 1.00 90.31 89 ALA A CA 1
ATOM 700 C C . ALA A 1 89 ? 11.623 -3.434 7.002 1.00 90.31 89 ALA A C 1
ATOM 702 O O . ALA A 1 89 ? 10.737 -2.734 7.487 1.00 90.31 89 ALA A O 1
ATOM 703 N N . GLY A 1 90 ? 11.657 -3.700 5.689 1.00 91.75 90 GLY A N 1
ATOM 704 C CA . GLY A 1 90 ? 10.619 -3.233 4.766 1.00 91.75 90 GLY A CA 1
ATOM 705 C C . GLY A 1 90 ? 9.234 -3.819 5.068 1.00 91.75 90 GLY A C 1
ATOM 706 O O . GLY A 1 90 ? 8.242 -3.095 5.083 1.00 91.75 90 GLY A O 1
ATOM 707 N N . PHE A 1 91 ? 9.157 -5.122 5.349 1.00 90.44 91 PHE A N 1
ATOM 708 C CA . PHE A 1 91 ? 7.912 -5.782 5.752 1.00 90.44 91 PHE A CA 1
ATOM 709 C C . PHE A 1 91 ? 7.379 -5.239 7.087 1.00 90.44 91 PHE A C 1
ATOM 711 O O . PHE A 1 91 ? 6.182 -4.983 7.220 1.00 90.44 91 PHE A O 1
ATOM 718 N N . ASP A 1 92 ? 8.262 -5.009 8.054 1.00 93.38 92 ASP A N 1
ATOM 719 C CA . ASP A 1 92 ? 7.913 -4.467 9.366 1.00 93.38 92 ASP A CA 1
ATOM 720 C C . ASP A 1 92 ? 7.427 -3.015 9.268 1.00 93.38 92 ASP A C 1
ATOM 722 O O . ASP A 1 92 ? 6.490 -2.634 9.972 1.00 93.38 92 ASP A O 1
ATOM 726 N N . ALA A 1 93 ? 7.986 -2.219 8.349 1.00 93.69 93 ALA A N 1
ATOM 727 C CA . ALA A 1 93 ? 7.515 -0.866 8.061 1.00 93.69 93 ALA A CA 1
ATOM 728 C C . ALA A 1 93 ? 6.077 -0.869 7.519 1.00 93.69 93 ALA A C 1
ATOM 730 O O . ALA A 1 93 ? 5.232 -0.119 8.011 1.00 93.69 93 ALA A O 1
ATOM 731 N N . VAL A 1 94 ? 5.771 -1.768 6.573 1.00 94.19 94 VAL A N 1
ATOM 732 C CA . VAL A 1 94 ? 4.407 -1.922 6.041 1.00 94.19 94 VAL A CA 1
ATOM 733 C C . VAL A 1 94 ? 3.433 -2.349 7.137 1.00 94.19 94 VAL A C 1
ATOM 735 O O . VAL A 1 94 ? 2.366 -1.753 7.275 1.00 94.19 94 VAL A O 1
ATOM 738 N N . ASN A 1 95 ? 3.796 -3.334 7.963 1.00 93.25 95 ASN A N 1
ATOM 739 C CA . ASN A 1 95 ? 2.937 -3.757 9.071 1.00 93.25 95 ASN A CA 1
ATOM 740 C C . ASN A 1 95 ? 2.746 -2.657 10.115 1.00 93.25 95 ASN A C 1
ATOM 742 O O . ASN A 1 95 ? 1.645 -2.500 10.633 1.00 93.25 95 ASN A O 1
ATOM 746 N N . SER A 1 96 ? 3.783 -1.877 10.416 1.00 94.62 96 SER A N 1
ATOM 747 C CA . SER A 1 96 ? 3.684 -0.752 11.354 1.00 94.62 96 SER A CA 1
ATOM 748 C C . SER A 1 96 ? 2.722 0.318 10.844 1.00 94.62 96 SER A C 1
ATOM 750 O O . SER A 1 96 ? 1.905 0.826 11.609 1.00 94.62 96 SER A O 1
ATOM 752 N N . TYR A 1 97 ? 2.758 0.611 9.542 1.00 94.50 97 TYR A N 1
ATOM 753 C CA . TYR A 1 97 ? 1.777 1.483 8.905 1.00 94.5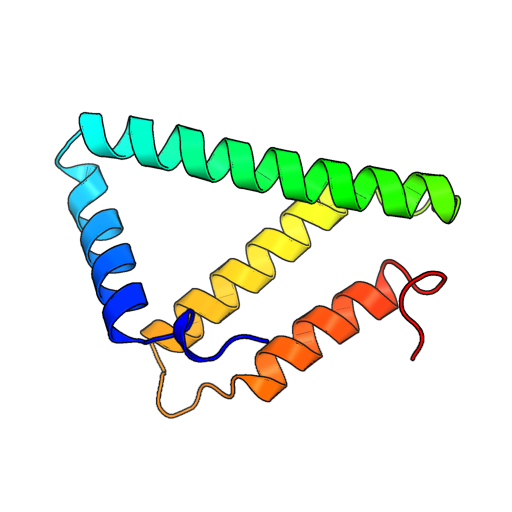0 97 TYR A CA 1
ATOM 754 C C . TYR A 1 97 ? 0.352 0.916 9.017 1.00 94.50 97 TYR A C 1
ATOM 756 O O . TYR A 1 97 ? -0.541 1.616 9.489 1.00 94.50 97 TYR A O 1
ATOM 764 N N . LEU A 1 98 ? 0.142 -0.362 8.679 1.00 93.81 98 LEU A N 1
ATOM 765 C CA . LEU A 1 98 ? -1.175 -1.007 8.780 1.00 93.81 98 LEU A CA 1
ATOM 766 C C . LEU A 1 98 ? -1.710 -1.037 10.219 1.00 93.81 98 LEU A C 1
ATOM 768 O O . LEU A 1 98 ? -2.894 -0.806 10.427 1.00 93.81 98 LEU A O 1
ATOM 772 N N . ARG A 1 99 ? -0.851 -1.249 11.220 1.00 94.06 99 ARG A N 1
ATOM 773 C CA . ARG A 1 99 ? -1.206 -1.164 12.651 1.00 94.06 99 ARG A CA 1
ATOM 774 C C . ARG A 1 99 ? -1.603 0.245 13.077 1.00 94.06 99 ARG A C 1
ATOM 776 O O . ARG A 1 99 ? -2.506 0.401 13.891 1.00 94.06 99 ARG A O 1
ATOM 783 N N . SER A 1 100 ? -0.938 1.261 12.531 1.00 92.88 100 SER A N 1
ATOM 784 C CA . SER A 1 100 ? -1.242 2.669 12.808 1.00 92.88 100 SER A CA 1
ATOM 785 C C . SER A 1 100 ? -2.588 3.084 12.212 1.00 92.88 100 SER A C 1
ATOM 787 O O . SER A 1 100 ? -3.404 3.716 12.876 1.00 92.88 100 SER A O 1
ATOM 789 N N . VAL A 1 101 ? -2.836 2.687 10.964 1.00 93.69 101 VAL A N 1
ATOM 790 C CA . VAL A 1 101 ? -4.036 3.075 10.215 1.00 93.69 101 VAL A CA 1
ATOM 791 C C . VAL A 1 101 ? -5.247 2.220 10.578 1.00 93.69 101 VAL A C 1
ATOM 793 O O . VAL A 1 101 ? -6.362 2.727 10.676 1.00 93.69 101 VAL A O 1
ATOM 796 N N . PHE A 1 102 ? -5.034 0.928 10.822 1.00 94.25 102 PHE A N 1
ATOM 797 C CA . PHE A 1 102 ? -6.083 -0.044 11.106 1.00 94.25 102 PHE A CA 1
ATOM 798 C C . PHE A 1 102 ? -5.855 -0.789 12.440 1.00 94.25 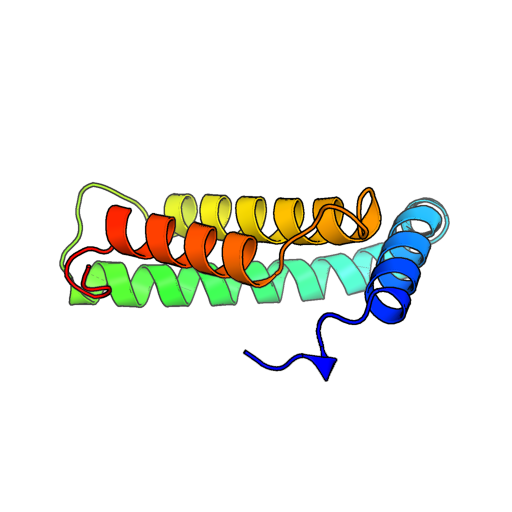102 PHE A C 1
ATOM 800 O O . PHE A 1 102 ? -5.830 -2.023 12.469 1.00 94.25 102 PHE A O 1
ATOM 807 N N . PRO A 1 103 ? -5.805 -0.085 13.589 1.00 93.38 103 PRO A N 1
ATOM 808 C CA . PRO A 1 103 ? -5.483 -0.682 14.894 1.00 93.38 103 PRO A CA 1
ATOM 809 C C . PRO A 1 103 ? -6.447 -1.780 15.3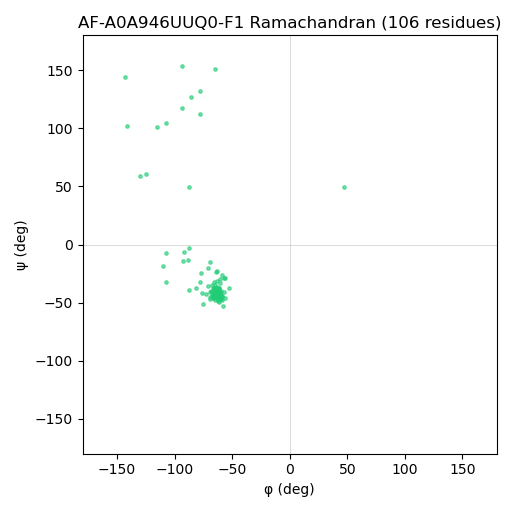76 1.00 93.38 103 PRO A C 1
ATOM 811 O O . PRO A 1 103 ? -6.036 -2.685 16.093 1.00 93.38 103 PRO A O 1
ATOM 814 N N . LYS A 1 104 ? -7.730 -1.737 14.990 1.00 92.00 104 LYS A N 1
ATOM 815 C CA . LYS A 1 104 ? -8.722 -2.782 15.311 1.00 92.00 104 LYS A CA 1
ATOM 816 C C . LYS A 1 104 ? -8.508 -4.099 14.545 1.00 92.00 104 LYS A C 1
ATOM 818 O O . LYS A 1 104 ? -9.004 -5.122 14.996 1.00 92.00 104 LYS A O 1
ATOM 823 N N . HIS A 1 105 ? -7.786 -4.080 13.422 1.00 92.56 105 HIS A N 1
ATOM 824 C CA . HIS A 1 105 ? -7.540 -5.260 12.576 1.00 92.56 105 HIS A CA 1
ATOM 825 C C . HIS A 1 105 ? -6.113 -5.782 12.681 1.00 92.56 105 HIS A C 1
ATOM 827 O O . HIS A 1 105 ? -5.867 -6.980 12.557 1.00 92.56 105 HIS A O 1
ATOM 833 N N . PHE A 1 106 ? -5.165 -4.878 12.906 1.00 87.56 106 PHE A N 1
ATOM 834 C CA . PHE A 1 106 ? -3.757 -5.203 13.022 1.00 87.56 106 PHE A CA 1
ATOM 835 C C . PHE A 1 106 ? -3.317 -4.874 14.444 1.00 87.56 106 PHE A C 1
ATOM 837 O O . PHE A 1 106 ? -3.087 -3.715 14.785 1.00 87.56 106 PHE A O 1
ATOM 844 N N . SER A 1 107 ? -3.218 -5.909 15.280 1.00 78.25 107 SER A N 1
ATOM 845 C CA . SER A 1 107 ? -2.724 -5.770 16.649 1.00 78.25 107 SER A CA 1
ATOM 846 C C . SER A 1 107 ? -1.250 -5.351 16.661 1.00 78.25 107 SER A C 1
ATOM 848 O O . SER A 1 107 ? -0.494 -5.704 15.746 1.00 78.25 107 SER A O 1
ATOM 850 N N . GLN A 1 108 ? -0.845 -4.634 17.716 1.00 57.50 108 GLN A N 1
ATOM 851 C CA . GLN A 1 108 ? 0.568 -4.394 18.042 1.00 57.50 108 GLN A CA 1
ATOM 852 C C . GLN A 1 108 ? 1.337 -5.699 18.279 1.00 57.50 108 GLN A C 1
ATOM 854 O O . GLN A 1 108 ? 0.708 -6.719 18.631 1.00 57.50 108 GLN A O 1
#